Protein AF-A0A538B1T0-F1 (afdb_monomer_lite)

Foldseek 3Di:
DDPVVVCVLQVQLQWDFDDADVVVRGTDTDHDPVCVVVSQVSLVPDPVHPHDDDDDDDDDPDADDDPDPVVPPVCVVVVVVVVPPPDDDPDDDDDDQDDQAAADPQQPDDQDDDPVPDRNNDRPRCVSNVVSCVVGGDDD

pLDDT: mean 84.2, std 13.31, range [40.94, 97.25]

Sequence (140 aa):
MTDTDIADAIAAGGGTEVSSIPALRLHVVNVDAATVAASLAEYRADPRVQSVDRDRTRDAEATPNDPSYPDQWALPQIGWDQAYGSTTISGISTIAVLDTGVQSSDVPSGPGWSAFGTDPNIDSNGHGTWIASIAGATTD

Secondary structure (DSSP, 8-state):
--HHHHHHHHHHTT-EEEEEEGGGTEEEEE--TTTHHHHHHHHHH-TT-S------------------GGG-THHHHTTHHHHTTTS---S--PPP--SS----SSS-------TTSS-TT--SS-HHHHHHHHHHPPP-

Structure (mmCIF, N/CA/C/O backbone):
data_AF-A0A538B1T0-F1
#
_entry.id   AF-A0A538B1T0-F1
#
loop_
_atom_site.group_PDB
_atom_site.id
_atom_site.type_symbol
_atom_site.label_atom_id
_atom_site.label_alt_id
_atom_site.label_comp_id
_atom_site.label_asym_id
_atom_site.label_entity_id
_atom_site.label_seq_id
_atom_site.pdbx_PDB_ins_code
_atom_site.Cartn_x
_atom_site.Cartn_y
_atom_site.Cartn_z
_atom_site.occupancy
_atom_site.B_iso_or_equiv
_atom_site.auth_seq_id
_atom_site.auth_comp_id
_atom_site.auth_asym_id
_atom_site.auth_atom_id
_atom_site.pdbx_PDB_model_num
ATOM 1 N N . MET A 1 1 ? -25.551 2.371 2.962 1.00 77.88 1 MET A N 1
ATOM 2 C CA . MET A 1 1 ? -24.828 2.498 4.237 1.00 77.88 1 MET A CA 1
ATOM 3 C C . MET A 1 1 ? -24.257 3.895 4.263 1.00 77.88 1 MET A C 1
ATOM 5 O O . MET A 1 1 ? -23.671 4.300 3.265 1.00 77.88 1 MET A O 1
ATOM 9 N N . THR A 1 2 ? -24.569 4.650 5.301 1.00 90.81 2 THR A N 1
ATOM 10 C CA . THR A 1 2 ? -24.098 6.019 5.524 1.00 90.81 2 THR A CA 1
ATOM 11 C C . THR A 1 2 ? -22.775 6.005 6.292 1.00 90.81 2 THR A C 1
ATOM 13 O O . THR A 1 2 ? -22.424 4.984 6.882 1.00 90.81 2 THR A O 1
ATOM 16 N N . ASP A 1 3 ? -22.061 7.131 6.327 1.00 88.50 3 ASP A N 1
ATOM 17 C CA . ASP A 1 3 ? -20.843 7.267 7.145 1.00 88.50 3 ASP A CA 1
ATOM 18 C C . ASP A 1 3 ? -21.136 7.033 8.635 1.00 88.50 3 ASP A C 1
ATOM 20 O O . ASP A 1 3 ? -20.326 6.453 9.353 1.00 88.50 3 ASP A O 1
ATOM 24 N N . THR A 1 4 ? -22.337 7.408 9.089 1.00 92.88 4 THR A N 1
ATOM 25 C CA . THR A 1 4 ? -22.825 7.103 10.438 1.00 92.88 4 THR A CA 1
ATOM 26 C C . THR A 1 4 ? -23.000 5.600 10.650 1.00 92.88 4 THR A C 1
ATOM 28 O O . THR A 1 4 ? -22.499 5.077 11.638 1.00 92.88 4 THR A O 1
ATOM 31 N N . ASP A 1 5 ? -23.617 4.879 9.704 1.00 92.62 5 ASP A N 1
ATOM 32 C CA . ASP A 1 5 ? -23.777 3.419 9.816 1.00 92.62 5 ASP A CA 1
ATOM 33 C C . ASP A 1 5 ? -22.422 2.697 9.909 1.00 92.62 5 ASP A C 1
ATOM 35 O O . ASP A 1 5 ? -22.310 1.689 10.610 1.00 92.62 5 ASP A O 1
ATOM 39 N N . ILE A 1 6 ? -21.412 3.198 9.185 1.00 93.69 6 ILE A N 1
ATOM 40 C CA . ILE A 1 6 ? -20.037 2.683 9.203 1.00 93.69 6 ILE A CA 1
ATOM 41 C C . ILE A 1 6 ? -19.392 2.955 10.563 1.00 93.69 6 ILE A C 1
ATOM 43 O O . ILE A 1 6 ? -18.888 2.026 11.192 1.00 93.69 6 ILE A O 1
ATOM 47 N N . ALA A 1 7 ? -19.436 4.202 11.036 1.00 93.75 7 ALA A N 1
ATOM 48 C CA . ALA A 1 7 ? -18.868 4.584 12.326 1.00 93.75 7 ALA A CA 1
ATOM 49 C C . ALA A 1 7 ? -19.498 3.791 13.482 1.00 93.75 7 ALA A C 1
ATOM 51 O O . ALA A 1 7 ? -18.784 3.314 14.364 1.00 93.75 7 ALA A O 1
ATOM 52 N N . ASP A 1 8 ? -20.812 3.573 13.436 1.00 94.94 8 ASP A N 1
ATOM 53 C CA . ASP A 1 8 ? -21.537 2.784 14.430 1.00 94.94 8 ASP A CA 1
ATOM 54 C C . ASP A 1 8 ? -21.147 1.301 14.388 1.00 94.94 8 ASP A C 1
ATOM 56 O O . ASP A 1 8 ? -21.059 0.658 15.433 1.00 94.94 8 ASP A O 1
ATOM 60 N N . ALA A 1 9 ? -20.911 0.735 13.200 1.00 95.25 9 ALA A N 1
ATOM 61 C CA . ALA A 1 9 ? -20.432 -0.642 13.063 1.00 95.25 9 ALA A CA 1
ATOM 62 C C . ALA A 1 9 ? -19.013 -0.801 13.628 1.00 95.25 9 ALA A C 1
ATOM 64 O O . ALA A 1 9 ? -18.748 -1.735 14.383 1.00 95.25 9 ALA A O 1
ATOM 65 N N . ILE A 1 10 ? -18.120 0.144 13.321 1.00 96.25 10 ILE A N 1
ATOM 66 C CA . ILE A 1 10 ? -16.748 0.181 13.848 1.00 96.25 10 ILE A CA 1
ATOM 67 C C . ILE A 1 10 ? -16.761 0.303 15.379 1.00 96.25 10 ILE A C 1
ATOM 69 O O . ILE A 1 10 ? -16.092 -0.460 16.076 1.00 96.25 10 ILE A O 1
ATOM 73 N N . ALA A 1 11 ? -17.572 1.209 15.925 1.00 95.31 11 ALA A N 1
ATOM 74 C CA . ALA A 1 11 ? -17.684 1.390 17.368 1.00 95.31 11 ALA A CA 1
ATOM 75 C C . ALA A 1 11 ? -18.280 0.157 18.071 1.00 95.31 11 ALA A C 1
ATOM 77 O O . ALA A 1 11 ? -17.820 -0.203 19.155 1.00 95.31 11 ALA A O 1
ATOM 78 N N . ALA A 1 12 ? -19.260 -0.521 17.459 1.00 94.06 12 ALA A N 1
ATOM 79 C CA . ALA A 1 12 ? -19.893 -1.714 18.026 1.00 94.06 12 ALA A CA 1
ATOM 80 C C . ALA A 1 12 ? -18.902 -2.871 18.240 1.00 94.06 12 ALA A C 1
ATOM 82 O O . ALA A 1 12 ? -18.946 -3.525 19.279 1.00 94.06 12 ALA A O 1
ATOM 83 N N . GLY A 1 13 ? -17.955 -3.076 17.318 1.00 93.56 13 GLY A N 1
ATOM 84 C CA . GLY A 1 13 ? -16.876 -4.056 17.493 1.00 93.56 13 GLY A CA 1
ATOM 85 C C . GLY A 1 13 ? -15.723 -3.582 18.386 1.00 93.56 13 GLY A C 1
ATOM 86 O O . GLY A 1 13 ? -14.719 -4.289 18.524 1.00 93.56 13 GLY A O 1
ATOM 87 N N . GLY A 1 14 ? -15.843 -2.402 19.003 1.00 94.81 14 GLY A N 1
ATOM 88 C CA . GLY A 1 14 ? -14.860 -1.842 19.930 1.00 94.81 14 GLY A CA 1
ATOM 89 C C . GLY A 1 14 ? -13.618 -1.276 19.249 1.00 94.81 14 GLY A C 1
ATOM 90 O O . GLY A 1 14 ? -12.551 -1.251 19.863 1.00 94.81 14 GLY A O 1
ATOM 91 N N . GLY A 1 15 ? -13.728 -0.882 17.979 1.00 95.00 15 GLY A N 1
ATOM 92 C CA . GLY A 1 15 ? -12.607 -0.359 17.217 1.00 95.00 15 GLY A CA 1
ATOM 93 C C . GLY A 1 15 ? -12.650 1.140 16.959 1.00 95.00 15 GLY A C 1
ATOM 94 O O . GLY A 1 15 ? -13.666 1.809 17.142 1.00 95.00 15 GLY A O 1
ATOM 95 N N . THR A 1 16 ? -11.519 1.660 16.497 1.00 96.25 16 THR A N 1
ATOM 96 C CA . THR A 1 16 ? -11.366 3.018 15.975 1.00 96.25 16 THR A CA 1
ATOM 97 C C . THR A 1 16 ? -10.752 2.964 14.582 1.00 96.25 16 THR A C 1
ATOM 99 O O . THR A 1 16 ? -9.769 2.261 14.351 1.00 96.25 16 THR A O 1
ATOM 102 N N . GLU A 1 17 ? -11.340 3.683 13.627 1.00 95.25 17 GLU A N 1
ATOM 103 C CA . GLU A 1 17 ? -10.792 3.746 12.271 1.00 95.25 17 GLU A CA 1
ATOM 104 C C . GLU A 1 17 ? -9.436 4.463 12.265 1.00 95.25 17 GLU A C 1
ATOM 106 O O . GLU A 1 17 ? -9.277 5.518 12.882 1.00 95.25 17 GLU A O 1
ATOM 111 N N . VAL A 1 18 ? -8.468 3.896 11.545 1.00 94.50 18 VAL A N 1
ATOM 112 C CA . VAL A 1 18 ? -7.147 4.501 11.318 1.00 94.50 18 VAL A CA 1
ATOM 113 C C . VAL A 1 18 ? -6.906 4.868 9.859 1.00 94.50 18 VAL A C 1
ATOM 115 O O . VAL A 1 18 ? -6.175 5.816 9.583 1.00 94.50 18 VAL A O 1
ATOM 118 N N . SER A 1 19 ? -7.512 4.143 8.920 1.00 92.06 19 SER A N 1
ATOM 119 C CA . SER A 1 19 ? -7.479 4.471 7.496 1.00 92.06 19 SER A CA 1
ATOM 120 C C . SER A 1 19 ? -8.612 3.769 6.751 1.00 92.06 19 SER A C 1
ATOM 122 O O . SER A 1 19 ? -9.278 2.880 7.283 1.00 92.06 19 SER A O 1
ATOM 124 N N . SER A 1 20 ? -8.837 4.158 5.499 1.00 93.56 20 SER A N 1
ATOM 125 C CA . SER A 1 20 ? -9.817 3.511 4.634 1.00 93.56 20 SER A CA 1
ATOM 126 C C . SER A 1 20 ? -9.333 3.448 3.189 1.00 93.56 20 SER A C 1
ATOM 128 O O . SER A 1 20 ? -8.518 4.255 2.738 1.00 93.56 20 SER A O 1
ATOM 130 N N . ILE A 1 21 ? -9.852 2.469 2.450 1.00 92.31 21 ILE A N 1
ATOM 131 C CA . ILE A 1 21 ? -9.707 2.342 0.999 1.00 92.31 21 ILE A CA 1
ATOM 132 C C . ILE A 1 21 ? -11.123 2.410 0.407 1.00 92.31 21 ILE A C 1
ATOM 134 O O . ILE A 1 21 ? -11.776 1.371 0.242 1.00 92.31 21 ILE A O 1
ATOM 138 N N . PRO A 1 22 ? -11.632 3.617 0.084 1.00 91.69 22 PRO A N 1
ATOM 139 C CA . PRO A 1 22 ? -13.029 3.813 -0.313 1.00 91.69 22 PRO A CA 1
ATOM 140 C C . PRO A 1 22 ? -13.441 3.000 -1.542 1.00 91.69 22 PRO A C 1
ATOM 142 O O . PRO A 1 22 ? -14.544 2.460 -1.585 1.00 91.69 22 PRO A O 1
ATOM 145 N N . ALA A 1 23 ? -12.530 2.835 -2.509 1.00 91.31 23 ALA A N 1
ATOM 146 C CA . ALA A 1 23 ? -12.765 2.042 -3.717 1.00 91.31 23 ALA A CA 1
ATOM 147 C C . ALA A 1 23 ? -13.103 0.569 -3.418 1.00 91.31 23 ALA A C 1
ATOM 149 O O . ALA A 1 23 ? -13.802 -0.073 -4.198 1.00 91.31 23 ALA A O 1
ATOM 150 N N . LEU A 1 24 ? -12.635 0.048 -2.278 1.00 92.12 24 LEU A N 1
ATOM 151 C CA . LEU A 1 24 ? -12.913 -1.310 -1.811 1.00 92.12 24 LEU A CA 1
ATOM 152 C C . LEU A 1 24 ? -13.989 -1.353 -0.720 1.00 92.12 24 LEU A C 1
ATOM 154 O O . LEU A 1 24 ? -14.387 -2.444 -0.317 1.00 92.12 24 LEU A O 1
ATOM 158 N N . ARG A 1 25 ? -14.466 -0.192 -0.244 1.00 93.38 25 ARG A N 1
ATOM 159 C CA . ARG A 1 25 ? -15.272 -0.064 0.985 1.00 93.38 25 ARG A CA 1
ATOM 160 C C . ARG A 1 25 ? -14.599 -0.782 2.164 1.00 93.38 25 ARG A C 1
ATOM 162 O O . ARG A 1 25 ? -15.250 -1.479 2.937 1.00 93.38 25 ARG A O 1
ATOM 169 N N . LEU A 1 26 ? -13.272 -0.660 2.229 1.00 95.25 26 LEU A N 1
ATOM 170 C CA . LEU A 1 26 ? -12.432 -1.290 3.239 1.00 95.25 26 LEU A CA 1
ATOM 171 C C . LEU A 1 26 ? -12.035 -0.251 4.278 1.00 95.25 26 LEU A C 1
ATOM 173 O O . LEU A 1 26 ? -11.602 0.845 3.929 1.00 95.25 26 LEU A O 1
ATOM 177 N N . HIS A 1 27 ? -12.149 -0.633 5.543 1.00 95.75 27 HIS A N 1
ATOM 178 C CA . HIS A 1 27 ? -11.802 0.193 6.689 1.00 95.75 27 HIS A CA 1
ATOM 179 C C . HIS A 1 27 ? -10.745 -0.543 7.507 1.00 95.75 27 HIS A C 1
ATOM 181 O O . HIS A 1 27 ? -10.903 -1.728 7.809 1.00 95.75 27 HIS A O 1
ATOM 187 N N . VAL A 1 28 ? -9.654 0.144 7.834 1.00 95.06 28 VAL A N 1
ATOM 188 C CA . VAL A 1 28 ? -8.611 -0.357 8.728 1.00 95.06 28 VAL A CA 1
ATOM 189 C C . VAL A 1 28 ? -8.919 0.180 10.113 1.00 95.06 28 VAL A C 1
ATOM 191 O O . VAL A 1 28 ? -9.063 1.387 10.308 1.00 95.06 28 VAL A O 1
ATOM 194 N N . VAL A 1 29 ? -9.054 -0.731 11.071 1.00 96.25 29 VAL A N 1
ATOM 195 C CA . VAL A 1 29 ? -9.574 -0.432 12.402 1.00 96.25 29 VAL A CA 1
ATOM 196 C C . VAL A 1 29 ? -8.614 -0.970 13.453 1.00 96.25 29 VAL A C 1
ATOM 198 O O . VAL A 1 29 ? -8.254 -2.147 13.426 1.00 96.25 29 VAL A O 1
ATOM 201 N N . ASN A 1 30 ? -8.236 -0.121 14.405 1.00 96.31 30 ASN A N 1
ATOM 202 C CA . ASN A 1 30 ? -7.516 -0.535 15.600 1.00 96.31 30 ASN A CA 1
ATOM 203 C C . ASN A 1 30 ? -8.496 -1.003 16.672 1.00 96.31 30 ASN A C 1
ATOM 205 O O . ASN A 1 30 ? -9.518 -0.369 16.911 1.00 96.31 30 ASN A O 1
ATOM 209 N N . VAL A 1 31 ? -8.148 -2.089 17.351 1.00 95.81 31 VAL A N 1
ATOM 210 C CA . VAL A 1 31 ? -8.856 -2.613 18.526 1.00 95.81 31 VAL A CA 1
ATOM 211 C C . VAL A 1 31 ? -7.836 -2.896 19.626 1.00 95.81 31 VAL A C 1
ATOM 213 O O . VAL A 1 31 ? -6.641 -3.025 19.349 1.00 95.81 31 VAL A O 1
ATOM 216 N N . ASP A 1 32 ? -8.290 -3.017 20.872 1.00 93.94 32 ASP A N 1
ATOM 217 C CA . ASP A 1 32 ? -7.413 -3.418 21.974 1.00 93.94 32 ASP A CA 1
ATOM 218 C C . ASP A 1 32 ? -6.836 -4.824 21.716 1.00 93.94 32 ASP A C 1
ATOM 220 O O . ASP A 1 32 ? -7.552 -5.772 21.373 1.00 93.94 32 ASP A O 1
ATOM 224 N N . ALA A 1 33 ? -5.520 -4.970 21.892 1.00 92.00 33 ALA A N 1
ATOM 225 C CA . ALA A 1 33 ? -4.811 -6.236 21.725 1.00 92.00 33 ALA A CA 1
ATOM 226 C C . ALA A 1 33 ? -5.392 -7.360 22.609 1.00 92.00 33 ALA A C 1
ATOM 228 O O . ALA A 1 33 ? -5.406 -8.524 22.201 1.00 92.00 33 ALA A O 1
ATOM 229 N N . ALA A 1 34 ? -5.911 -7.021 23.792 1.00 94.38 34 ALA A N 1
ATOM 230 C CA . ALA A 1 34 ? -6.541 -7.961 24.713 1.00 94.38 34 ALA A CA 1
ATOM 231 C C . ALA A 1 34 ? -7.906 -8.471 24.216 1.00 94.38 34 ALA A C 1
ATOM 233 O O . ALA A 1 34 ? -8.337 -9.549 24.627 1.00 94.38 34 ALA A O 1
ATOM 234 N N . THR A 1 35 ? -8.583 -7.738 23.324 1.00 94.12 35 THR A N 1
ATOM 235 C CA . THR A 1 35 ? -9.956 -8.042 22.886 1.00 94.12 35 THR A CA 1
ATOM 236 C C . THR A 1 35 ? -10.071 -8.438 21.418 1.00 94.12 35 THR A C 1
ATOM 238 O O . THR A 1 35 ? -11.167 -8.785 20.986 1.00 94.12 35 THR A O 1
ATOM 241 N N . VAL A 1 36 ? -8.970 -8.496 20.658 1.00 93.62 36 VAL A N 1
ATOM 242 C CA . VAL A 1 36 ? -8.974 -8.787 19.207 1.00 93.62 36 VAL A CA 1
ATOM 243 C C . VAL A 1 36 ? -9.864 -9.976 18.830 1.00 93.62 36 VAL A C 1
ATOM 245 O O . VAL A 1 36 ? -10.579 -9.923 17.835 1.00 93.62 36 VAL A O 1
ATOM 248 N N . ALA A 1 37 ? -9.812 -11.077 19.588 1.00 94.69 37 ALA A N 1
ATOM 249 C CA . ALA A 1 37 ? -10.623 -12.260 19.292 1.00 94.69 37 ALA A CA 1
ATOM 250 C C . ALA A 1 37 ? -12.132 -12.002 19.453 1.00 94.69 37 ALA A C 1
ATOM 252 O O . ALA A 1 37 ? -12.916 -12.476 18.633 1.00 94.69 37 ALA A O 1
ATOM 253 N N . ALA A 1 38 ? -12.520 -11.235 20.474 1.00 96.06 38 ALA A N 1
ATOM 254 C CA . ALA A 1 38 ? -13.903 -10.838 20.707 1.00 96.06 38 ALA A CA 1
ATOM 255 C C . ALA A 1 38 ? -14.370 -9.822 19.655 1.00 96.06 38 ALA A C 1
ATOM 257 O O . ALA A 1 38 ? -15.407 -10.039 19.040 1.00 96.06 38 ALA A O 1
ATOM 258 N N . SER A 1 39 ? -13.567 -8.795 19.357 1.00 96.62 39 SER A N 1
ATOM 259 C CA . SER A 1 39 ? -13.875 -7.819 18.303 1.00 96.62 39 SER A CA 1
ATOM 260 C C . SER A 1 39 ? -14.056 -8.483 16.937 1.00 96.62 39 SER A C 1
ATOM 262 O O . SER A 1 39 ? -15.006 -8.181 16.226 1.00 96.62 39 SER A O 1
ATOM 264 N N . LEU A 1 40 ? -13.201 -9.447 16.576 1.00 95.88 40 LEU A N 1
ATOM 265 C CA . LEU A 1 40 ? -13.369 -10.224 15.341 1.00 95.88 40 LEU A CA 1
ATOM 266 C C . LEU A 1 40 ? -14.679 -11.013 15.313 1.00 95.88 40 LEU A C 1
ATOM 268 O O . LEU A 1 40 ? -15.285 -11.133 14.252 1.00 95.88 40 LEU A O 1
ATOM 272 N N . ALA A 1 41 ? -15.092 -11.596 16.439 1.00 96.50 41 ALA A N 1
ATOM 273 C CA . ALA A 1 41 ? -16.358 -12.315 16.519 1.00 96.50 41 ALA A CA 1
ATOM 274 C C . ALA A 1 41 ? -17.549 -11.359 16.361 1.00 96.50 41 ALA A C 1
ATOM 276 O O . ALA A 1 41 ? -18.458 -11.667 15.593 1.00 96.50 41 ALA A O 1
ATOM 277 N N . GLU A 1 42 ? -17.495 -10.193 17.006 1.00 96.75 42 GLU A N 1
ATOM 278 C CA . GLU A 1 42 ? -18.532 -9.161 16.921 1.00 96.75 42 GLU A CA 1
ATOM 279 C C . GLU A 1 42 ? -18.675 -8.630 15.490 1.00 96.75 42 GLU A C 1
ATOM 281 O O . GLU A 1 42 ? -19.759 -8.669 14.913 1.00 96.75 42 GLU A O 1
ATOM 286 N N . TYR A 1 43 ? -17.561 -8.258 14.851 1.00 97.25 43 TYR A N 1
ATOM 287 C CA . TYR A 1 43 ? -17.568 -7.815 13.456 1.00 97.25 43 TYR A CA 1
ATOM 288 C C . TYR A 1 43 ? -18.069 -8.893 12.492 1.00 97.25 43 TYR A C 1
ATOM 290 O O . TYR A 1 43 ? -18.711 -8.564 11.507 1.00 97.25 43 TYR A O 1
ATOM 298 N N . ARG A 1 44 ? -17.811 -10.183 12.744 1.00 96.81 44 ARG A N 1
ATOM 299 C CA . ARG A 1 44 ? -18.363 -11.268 11.906 1.00 96.81 44 ARG A CA 1
ATOM 300 C C . ARG A 1 44 ? -19.863 -11.465 12.090 1.00 96.81 44 ARG A C 1
ATOM 302 O O . ARG A 1 44 ? -20.499 -12.018 11.196 1.00 96.81 44 ARG A O 1
ATOM 309 N N . ALA A 1 45 ? -20.400 -11.095 13.248 1.00 96.94 45 ALA A N 1
ATOM 310 C CA . ALA A 1 45 ? -21.816 -11.227 13.560 1.00 96.94 45 ALA A CA 1
ATOM 311 C C . ALA A 1 45 ? -22.643 -10.022 13.078 1.00 96.94 45 ALA A C 1
ATOM 313 O O . ALA A 1 45 ? -23.851 -10.164 12.883 1.00 96.94 45 ALA A O 1
ATOM 314 N N . ASP A 1 46 ? -22.019 -8.858 12.869 1.00 96.31 46 ASP A N 1
ATOM 315 C CA . ASP A 1 46 ? -22.702 -7.652 12.401 1.00 96.31 46 ASP A CA 1
ATOM 316 C C . ASP A 1 46 ? -23.118 -7.776 10.917 1.00 96.31 46 ASP A C 1
ATOM 318 O O . ASP A 1 46 ? -22.258 -7.882 10.040 1.00 96.31 46 ASP A O 1
ATOM 322 N N . PRO A 1 47 ? -24.422 -7.703 10.581 1.00 95.56 47 PRO A N 1
ATOM 323 C CA . PRO A 1 47 ? -24.902 -7.826 9.201 1.00 95.56 47 PRO A CA 1
ATOM 324 C C . PRO A 1 47 ? -24.453 -6.686 8.273 1.00 95.56 47 PRO A C 1
ATOM 326 O O . PRO A 1 47 ? -24.616 -6.789 7.055 1.00 95.56 47 PRO A O 1
ATOM 329 N N . ARG A 1 48 ? -23.915 -5.587 8.816 1.00 95.12 48 ARG A N 1
ATOM 330 C CA . ARG A 1 48 ? -23.327 -4.479 8.048 1.00 95.12 48 ARG A CA 1
ATOM 331 C C . ARG A 1 48 ? -21.911 -4.799 7.565 1.00 95.12 48 ARG A C 1
ATOM 333 O O . ARG A 1 48 ? -21.435 -4.159 6.628 1.00 95.12 48 ARG A O 1
ATOM 340 N N . VAL A 1 49 ? -21.241 -5.776 8.177 1.00 95.88 49 VAL A N 1
ATOM 341 C CA . VAL A 1 49 ? -19.856 -6.150 7.878 1.00 95.88 49 VAL A CA 1
ATOM 342 C C . VAL A 1 49 ? -19.836 -7.349 6.933 1.00 95.88 49 VAL A C 1
ATOM 344 O O . VAL A 1 49 ? -20.311 -8.434 7.249 1.00 95.88 49 VAL A O 1
ATOM 347 N N . GLN A 1 50 ? -19.245 -7.167 5.750 1.00 96.06 50 GLN A N 1
ATOM 348 C CA . GLN A 1 50 ? -19.131 -8.242 4.759 1.00 96.06 50 GLN A CA 1
ATOM 349 C C . GLN A 1 50 ? -18.064 -9.285 5.141 1.00 96.06 50 GLN A C 1
ATOM 351 O O . GLN A 1 50 ? -18.256 -10.480 4.924 1.00 96.06 50 GLN A O 1
ATOM 356 N N . SER A 1 51 ? -16.922 -8.837 5.663 1.00 95.62 51 SER A N 1
ATOM 357 C CA . SER A 1 51 ? -15.796 -9.684 6.068 1.00 95.62 51 SER A CA 1
ATOM 358 C C . SER A 1 51 ? -14.868 -8.924 7.010 1.00 95.62 51 SER A C 1
ATOM 360 O O . SER A 1 51 ? -14.759 -7.704 6.909 1.00 95.62 51 SER A O 1
ATOM 362 N N . VAL A 1 52 ? -14.157 -9.648 7.876 1.00 96.31 52 VAL A N 1
ATOM 363 C CA . VAL A 1 52 ? -13.144 -9.077 8.772 1.00 96.31 52 VAL A CA 1
ATOM 364 C C . VAL A 1 52 ? -11.980 -10.048 8.958 1.00 96.31 52 VAL A C 1
ATOM 366 O O . VAL A 1 52 ? -12.172 -11.237 9.245 1.00 96.31 52 VAL A O 1
ATOM 369 N N . ASP A 1 53 ? -10.772 -9.511 8.837 1.00 93.56 53 ASP A N 1
ATOM 370 C CA . ASP A 1 53 ? -9.515 -10.230 8.986 1.00 93.56 53 ASP A CA 1
ATOM 371 C C . ASP A 1 53 ? -8.525 -9.418 9.817 1.00 93.56 53 ASP A C 1
ATOM 373 O O . ASP A 1 53 ? -8.609 -8.195 9.910 1.00 93.56 53 ASP A O 1
ATOM 377 N N . ARG A 1 54 ? -7.578 -10.122 10.442 1.00 91.75 54 ARG A N 1
ATOM 378 C CA . ARG A 1 54 ? -6.444 -9.470 11.100 1.00 91.75 54 ARG A CA 1
ATOM 379 C C . ARG A 1 54 ? -5.495 -8.922 10.051 1.00 91.75 54 ARG A C 1
ATOM 381 O O . ARG A 1 54 ? -5.201 -9.629 9.085 1.00 91.75 54 ARG A O 1
ATOM 388 N N . ASP A 1 55 ? -4.956 -7.741 10.321 1.00 88.19 55 ASP A N 1
ATOM 389 C CA . ASP A 1 55 ? -3.802 -7.243 9.588 1.00 88.19 55 ASP A CA 1
ATOM 390 C C . ASP A 1 55 ? -2.608 -8.193 9.791 1.00 88.19 55 ASP A C 1
ATOM 392 O O . ASP A 1 55 ? -2.391 -8.721 10.889 1.00 88.19 55 ASP A O 1
ATOM 396 N N . ARG A 1 56 ? -1.884 -8.488 8.711 1.00 82.94 56 ARG A N 1
ATOM 397 C CA . ARG A 1 56 ? -0.774 -9.449 8.694 1.00 82.94 56 ARG A CA 1
ATOM 398 C C . ARG A 1 56 ? 0.456 -8.776 8.119 1.00 82.94 56 ARG A C 1
ATOM 400 O O . ARG A 1 56 ? 0.379 -8.114 7.090 1.00 82.94 56 ARG A O 1
ATOM 407 N N . THR A 1 57 ? 1.603 -9.035 8.731 1.00 76.56 57 THR A N 1
ATOM 408 C CA . THR A 1 57 ? 2.886 -8.595 8.191 1.00 76.56 57 THR A CA 1
ATOM 409 C C . THR A 1 57 ? 3.249 -9.399 6.943 1.00 76.56 57 THR A C 1
ATOM 411 O O . THR A 1 57 ? 2.947 -10.592 6.835 1.00 76.56 57 THR A O 1
ATOM 414 N N . ARG A 1 58 ? 3.896 -8.731 5.990 1.00 66.56 58 ARG A N 1
ATOM 415 C CA . ARG A 1 58 ? 4.576 -9.343 4.848 1.00 66.56 58 ARG A CA 1
ATOM 416 C C . ARG A 1 58 ? 5.989 -8.787 4.803 1.00 66.56 58 ARG A C 1
ATOM 418 O O . ARG A 1 58 ? 6.160 -7.586 4.990 1.00 66.56 58 ARG A O 1
ATOM 425 N N . ASP A 1 59 ? 6.949 -9.654 4.522 1.00 62.84 59 ASP A N 1
ATOM 426 C CA . ASP A 1 59 ? 8.346 -9.275 4.348 1.00 62.84 59 ASP A CA 1
ATOM 427 C C . ASP A 1 59 ? 8.700 -9.331 2.857 1.00 62.84 59 ASP A C 1
ATOM 429 O O . ASP A 1 59 ? 8.197 -10.187 2.126 1.00 62.84 59 ASP A O 1
ATOM 433 N N . ALA A 1 60 ? 9.539 -8.401 2.399 1.00 57.72 60 ALA A N 1
ATOM 434 C CA . ALA A 1 60 ? 10.106 -8.458 1.056 1.00 57.72 60 ALA A CA 1
ATOM 435 C C . ALA A 1 60 ? 11.182 -9.556 1.013 1.00 57.72 60 ALA A C 1
ATOM 437 O O . ALA A 1 60 ? 12.142 -9.522 1.785 1.00 57.72 60 ALA A O 1
ATOM 438 N N . GLU A 1 61 ? 11.024 -10.534 0.124 1.00 54.97 61 GLU A N 1
ATOM 439 C CA . GLU A 1 61 ? 11.972 -11.638 -0.048 1.00 54.97 61 GLU A CA 1
ATOM 440 C C . GLU A 1 61 ? 12.986 -11.319 -1.154 1.00 54.97 61 GLU A C 1
ATOM 442 O O . GLU A 1 61 ? 12.865 -11.843 -2.255 1.00 54.97 61 GLU A O 1
ATOM 447 N N . ALA A 1 62 ? 13.987 -10.473 -0.878 1.00 53.19 62 ALA A N 1
ATOM 448 C CA . ALA A 1 62 ? 15.270 -10.474 -1.601 1.00 53.19 62 ALA A CA 1
ATOM 449 C C . ALA A 1 62 ? 16.253 -9.416 -1.078 1.00 53.19 62 ALA A C 1
ATOM 451 O O . ALA A 1 62 ? 15.879 -8.415 -0.468 1.00 53.19 62 ALA A O 1
ATOM 452 N N . THR A 1 63 ? 17.535 -9.657 -1.352 1.00 44.81 63 THR A N 1
ATOM 453 C CA . THR A 1 63 ? 18.649 -8.732 -1.123 1.00 44.81 63 THR A CA 1
ATOM 454 C C . THR A 1 63 ? 19.108 -8.180 -2.473 1.00 44.81 63 THR A C 1
ATOM 456 O O . THR A 1 63 ? 19.450 -8.973 -3.352 1.00 44.81 63 THR A O 1
ATOM 459 N N . PRO A 1 64 ? 19.157 -6.859 -2.665 1.00 48.03 64 PRO A N 1
ATOM 460 C CA . PRO A 1 64 ? 19.499 -6.273 -3.952 1.00 48.03 64 PRO A CA 1
ATOM 461 C C . PRO A 1 64 ? 20.997 -6.027 -4.088 1.00 48.03 64 PRO A C 1
ATOM 463 O O . PRO A 1 64 ? 21.646 -5.472 -3.200 1.00 48.03 64 PRO A O 1
ATOM 466 N N . ASN A 1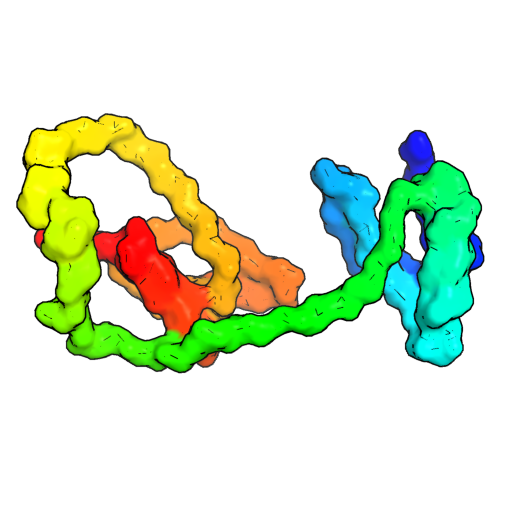 65 ? 21.523 -6.421 -5.244 1.00 40.94 65 ASN A N 1
ATOM 467 C CA . ASN A 1 65 ? 22.747 -5.914 -5.852 1.00 40.94 65 ASN A CA 1
ATOM 468 C C . ASN A 1 65 ? 22.762 -6.429 -7.299 1.00 40.9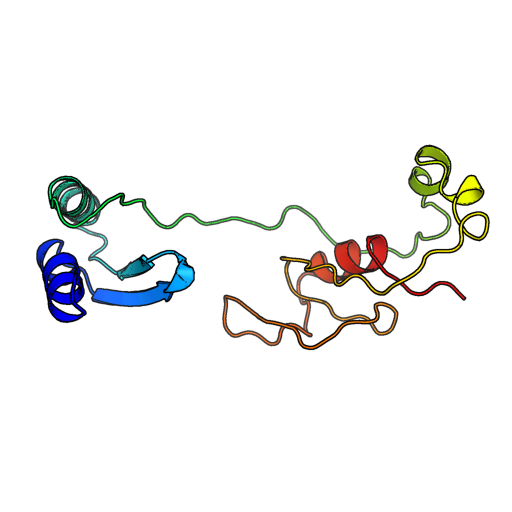4 65 ASN A C 1
ATOM 470 O O . ASN A 1 65 ? 22.664 -7.641 -7.477 1.00 40.94 65 ASN A O 1
ATOM 474 N N . ASP A 1 66 ? 22.885 -5.576 -8.319 1.00 49.56 66 ASP A N 1
ATOM 475 C CA . ASP A 1 66 ? 23.050 -6.080 -9.694 1.00 49.56 66 ASP A CA 1
ATOM 476 C C . ASP A 1 66 ? 24.162 -5.352 -10.474 1.00 49.56 66 ASP A C 1
ATOM 478 O O . ASP A 1 66 ? 23.904 -4.423 -11.238 1.00 49.56 66 ASP A O 1
ATOM 482 N N . PRO A 1 67 ? 25.429 -5.778 -10.294 1.00 53.09 67 PRO A N 1
ATOM 483 C CA . PRO A 1 67 ? 26.555 -5.439 -11.170 1.00 53.09 67 PRO A CA 1
ATOM 484 C C . PRO A 1 67 ? 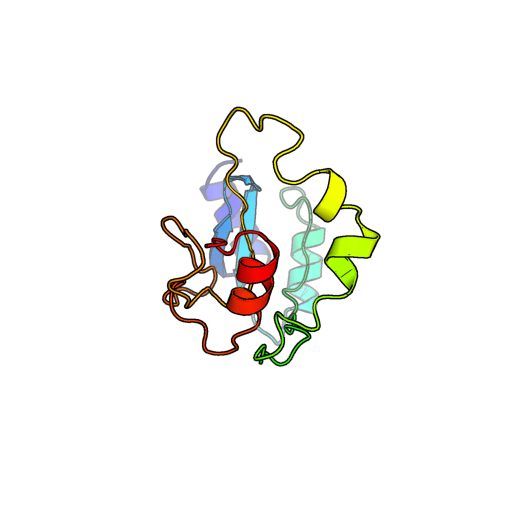26.596 -6.271 -12.474 1.00 53.09 67 PRO A C 1
ATOM 486 O O . PRO A 1 67 ? 27.582 -6.206 -13.209 1.00 53.09 67 PRO A O 1
ATOM 489 N N . SER A 1 68 ? 25.575 -7.089 -12.738 1.00 58.44 68 SER A N 1
ATOM 490 C CA . SER A 1 68 ? 25.619 -8.313 -13.544 1.00 58.44 68 SER A CA 1
ATOM 491 C C . SER A 1 68 ? 24.682 -8.283 -14.755 1.00 58.44 68 SER A C 1
ATOM 493 O O . SER A 1 68 ? 24.282 -9.333 -15.252 1.00 58.44 68 SER A O 1
ATOM 495 N N . TYR A 1 69 ? 24.391 -7.111 -15.327 1.00 51.25 69 TYR A N 1
ATOM 496 C CA . TYR A 1 69 ? 23.687 -7.017 -16.618 1.00 51.25 69 TYR A CA 1
ATOM 497 C C . TYR A 1 69 ? 24.230 -7.980 -17.713 1.00 51.25 69 TYR A C 1
ATOM 499 O O . TYR A 1 69 ? 23.425 -8.608 -18.404 1.00 51.25 69 TYR A O 1
ATOM 507 N N . PRO A 1 70 ? 25.557 -8.214 -17.845 1.00 54.88 70 PRO A N 1
ATOM 508 C CA . PRO A 1 70 ? 26.097 -9.210 -18.782 1.00 54.88 70 PRO A CA 1
ATOM 509 C C . PRO A 1 70 ? 25.683 -10.667 -18.498 1.00 54.88 70 PRO A C 1
ATOM 511 O O . PRO A 1 70 ? 25.757 -11.507 -19.393 1.00 54.88 70 PRO A O 1
ATOM 514 N N . ASP A 1 71 ? 25.236 -10.965 -17.278 1.00 62.44 71 ASP A N 1
ATOM 515 C CA . ASP A 1 71 ? 24.816 -12.288 -16.810 1.00 62.44 71 ASP A CA 1
ATOM 516 C C . ASP A 1 71 ? 23.290 -12.499 -16.906 1.00 62.44 71 ASP A C 1
ATOM 518 O O . ASP A 1 71 ? 22.781 -13.509 -16.408 1.00 62.44 71 ASP A O 1
ATOM 522 N N . GLN A 1 72 ? 22.533 -11.587 -17.540 1.00 69.25 72 GLN A N 1
ATOM 523 C CA . GLN A 1 72 ? 21.070 -11.680 -17.695 1.00 69.25 72 GLN A CA 1
ATOM 524 C C . GLN A 1 72 ? 20.635 -12.768 -18.699 1.00 69.25 72 GLN A C 1
ATOM 526 O O . GLN A 1 72 ? 20.000 -12.524 -19.728 1.00 69.25 72 GLN A O 1
ATOM 531 N N . TRP A 1 73 ? 20.931 -14.021 -18.353 1.00 73.31 73 TRP A N 1
ATOM 532 C CA . TRP A 1 73 ? 20.659 -15.241 -19.115 1.00 73.31 73 TRP A CA 1
ATOM 533 C C . TRP A 1 73 ? 19.182 -15.447 -19.475 1.00 73.31 73 TRP A C 1
ATOM 535 O O . TRP A 1 73 ? 18.876 -16.204 -20.397 1.00 73.31 73 TRP A O 1
ATOM 545 N N . ALA A 1 74 ? 18.263 -14.814 -18.743 1.00 78.44 74 ALA A N 1
ATOM 546 C CA . ALA A 1 74 ? 16.827 -14.998 -18.915 1.00 78.44 74 ALA A CA 1
ATOM 547 C C . ALA A 1 74 ? 16.284 -14.323 -20.187 1.00 78.44 74 ALA A C 1
ATOM 549 O O . ALA A 1 74 ? 15.318 -14.820 -20.765 1.00 78.44 74 ALA A O 1
ATOM 550 N N . LEU A 1 75 ? 16.915 -13.242 -20.666 1.00 73.75 75 LEU A N 1
ATOM 551 C CA . LEU A 1 75 ? 16.427 -12.487 -21.828 1.00 73.75 75 LEU A CA 1
ATOM 552 C C . LEU A 1 75 ? 16.471 -13.304 -23.136 1.00 73.75 75 LEU A C 1
ATOM 554 O O . LEU A 1 75 ? 15.450 -13.352 -23.829 1.00 73.75 75 LEU A O 1
ATOM 558 N N . PRO A 1 76 ? 17.562 -14.036 -23.457 1.00 73.50 76 PRO A N 1
ATOM 559 C CA . PRO A 1 76 ? 17.550 -14.989 -24.569 1.00 73.50 76 PRO A CA 1
ATOM 560 C C . PRO A 1 76 ? 16.510 -16.108 -24.414 1.00 73.50 76 PRO A C 1
ATOM 562 O O . PRO A 1 76 ? 15.947 -16.568 -25.403 1.00 73.50 76 PRO A O 1
ATOM 565 N N . GLN A 1 77 ? 16.221 -16.562 -23.187 1.00 79.44 77 GLN A N 1
ATOM 566 C CA . GLN A 1 77 ? 15.259 -17.655 -22.981 1.00 79.44 77 GLN A CA 1
ATOM 567 C C . GLN A 1 77 ? 13.815 -17.249 -23.275 1.00 79.44 77 GLN A C 1
ATOM 569 O O . GLN A 1 77 ? 13.035 -18.080 -23.737 1.00 79.44 77 GLN A O 1
ATOM 574 N N . ILE A 1 78 ? 13.463 -15.983 -23.046 1.00 80.62 78 ILE A N 1
ATOM 575 C CA . ILE A 1 78 ? 12.154 -15.436 -23.426 1.00 80.62 78 ILE A CA 1
ATOM 576 C C . ILE A 1 78 ? 12.126 -14.923 -24.876 1.00 80.62 78 ILE A C 1
ATOM 578 O O . ILE A 1 78 ? 11.133 -14.329 -25.292 1.00 80.62 78 ILE A O 1
ATOM 582 N N . GLY A 1 79 ? 13.197 -15.151 -25.648 1.00 76.69 79 GLY A N 1
ATOM 583 C CA . GLY A 1 79 ? 13.311 -14.743 -27.050 1.00 76.69 79 GLY A CA 1
ATOM 584 C C . GLY A 1 79 ? 13.358 -13.228 -27.245 1.00 76.69 79 GLY A C 1
ATOM 585 O O . GLY A 1 79 ? 12.934 -12.727 -28.290 1.00 76.69 79 GLY A O 1
ATOM 586 N N . TRP A 1 80 ? 13.819 -12.479 -26.238 1.00 76.00 80 TRP A N 1
ATOM 587 C CA . TRP A 1 80 ? 13.848 -11.017 -26.301 1.00 76.00 80 TRP A CA 1
ATOM 588 C C . TRP A 1 80 ? 14.752 -10.503 -27.428 1.00 76.00 80 TRP A C 1
ATOM 590 O O . TRP A 1 80 ? 14.408 -9.535 -28.097 1.00 76.00 80 TRP A O 1
ATOM 600 N N . ASP A 1 81 ? 15.850 -11.205 -27.706 1.00 73.25 81 ASP A N 1
ATOM 601 C CA . ASP A 1 81 ? 16.772 -10.960 -28.823 1.00 73.25 81 ASP A CA 1
ATOM 602 C C . ASP A 1 81 ? 16.097 -11.036 -30.202 1.00 73.25 81 ASP A C 1
ATOM 604 O O . ASP A 1 81 ? 16.525 -10.373 -31.145 1.00 73.25 81 ASP A O 1
ATOM 608 N N . GLN A 1 82 ? 15.022 -11.817 -30.321 1.00 72.88 82 GLN A N 1
ATOM 609 C CA . GLN A 1 82 ? 14.240 -11.942 -31.550 1.00 72.88 82 GLN A CA 1
ATOM 610 C C . GLN A 1 82 ? 13.094 -10.929 -31.621 1.00 72.88 82 GLN A C 1
ATOM 612 O O . GLN A 1 82 ? 12.685 -10.549 -32.719 1.00 72.88 82 GLN A O 1
ATOM 617 N N . ALA A 1 83 ? 12.548 -10.511 -30.476 1.00 71.56 83 ALA A N 1
ATOM 618 C CA . ALA A 1 83 ? 11.393 -9.616 -30.385 1.00 71.56 83 ALA A CA 1
ATOM 619 C C . ALA A 1 83 ? 11.778 -8.125 -30.385 1.00 71.56 83 ALA A C 1
ATOM 621 O O . ALA A 1 83 ? 11.071 -7.293 -30.965 1.00 71.56 83 ALA A O 1
ATOM 622 N N . TYR A 1 84 ? 12.897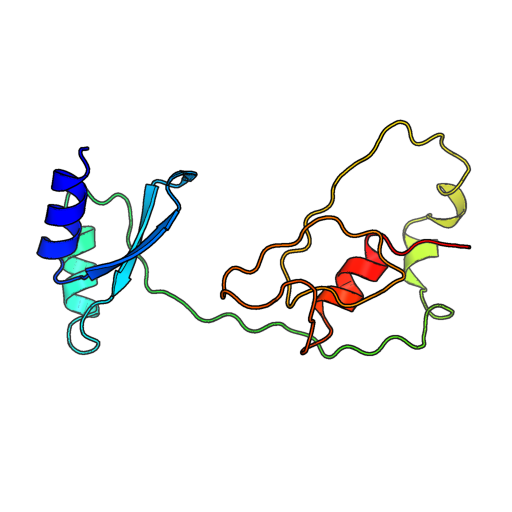 -7.775 -29.750 1.00 68.00 84 TYR A N 1
ATOM 623 C CA . TYR A 1 84 ? 13.367 -6.401 -29.640 1.00 68.00 84 TYR A CA 1
ATOM 624 C C . TYR A 1 84 ? 13.749 -5.841 -31.017 1.00 68.00 84 TYR A C 1
ATOM 626 O O . TYR A 1 84 ? 14.510 -6.445 -31.768 1.00 68.00 84 TYR A O 1
ATOM 634 N N . GLY A 1 85 ? 13.178 -4.692 -31.387 1.00 68.25 85 GLY A N 1
ATOM 635 C CA . GLY A 1 85 ? 13.411 -4.042 -32.684 1.00 68.25 85 GLY A CA 1
ATOM 636 C C . GLY A 1 85 ? 12.770 -4.724 -33.905 1.00 68.25 85 GLY A C 1
ATOM 637 O O . GLY A 1 85 ? 12.705 -4.102 -34.965 1.00 68.25 85 GLY A O 1
ATOM 638 N N . SER A 1 86 ? 12.253 -5.954 -33.786 1.00 72.12 86 SER A N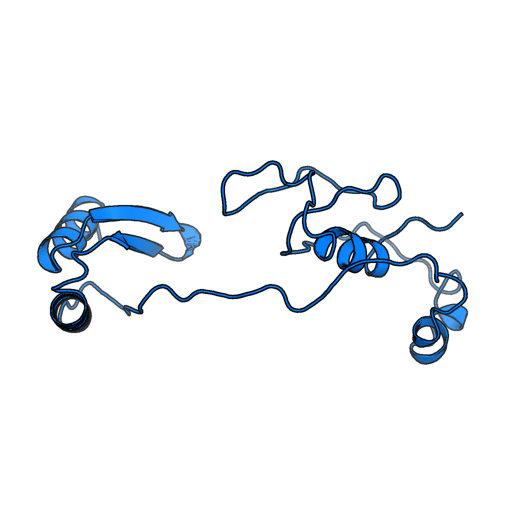 1
ATOM 639 C CA . SER A 1 86 ? 11.587 -6.672 -34.887 1.00 72.12 86 SER A CA 1
ATOM 640 C C . SER A 1 86 ? 10.086 -6.389 -34.981 1.00 72.12 86 SER A C 1
ATOM 642 O O . SER A 1 86 ? 9.487 -6.548 -36.045 1.00 72.12 86 SER A O 1
ATOM 644 N N . THR A 1 87 ? 9.478 -5.928 -33.885 1.00 66.31 87 THR A N 1
ATOM 645 C CA . THR A 1 87 ? 8.068 -5.533 -33.818 1.00 66.31 87 THR A CA 1
ATOM 646 C C . THR A 1 87 ? 7.955 -4.051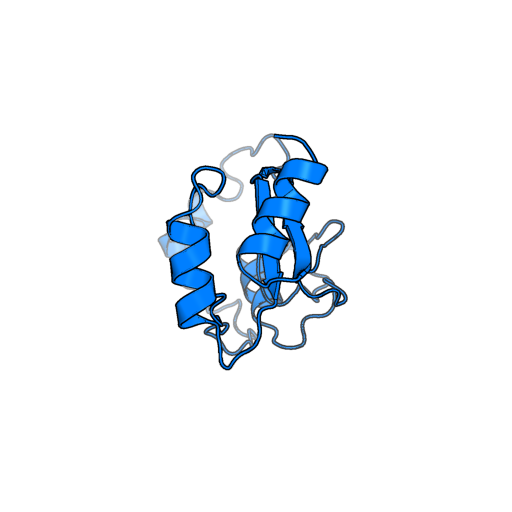 -33.480 1.00 66.31 87 THR A C 1
ATOM 648 O O . THR A 1 87 ? 8.539 -3.576 -32.508 1.00 66.31 87 THR A O 1
ATOM 651 N N . THR A 1 88 ? 7.172 -3.302 -34.259 1.00 69.81 88 THR A N 1
ATOM 652 C CA . THR A 1 88 ? 6.835 -1.917 -33.911 1.00 69.81 88 THR A CA 1
ATOM 653 C C . THR A 1 88 ? 5.883 -1.915 -32.719 1.00 69.81 88 THR A C 1
ATOM 655 O O . THR A 1 88 ? 4.706 -2.245 -32.856 1.00 69.81 88 THR A O 1
ATOM 658 N N . ILE A 1 89 ? 6.384 -1.531 -31.547 1.00 68.88 89 ILE A N 1
ATOM 659 C CA . ILE A 1 89 ? 5.550 -1.308 -30.366 1.00 68.88 89 ILE A CA 1
ATOM 660 C C . ILE A 1 89 ? 4.866 0.052 -30.533 1.00 68.88 89 ILE A C 1
ATOM 662 O O . ILE A 1 89 ? 5.517 1.094 -30.514 1.00 68.88 89 ILE A O 1
ATOM 666 N N . SER A 1 90 ? 3.548 0.050 -30.735 1.00 75.88 90 SER A N 1
ATOM 667 C CA . SER A 1 90 ? 2.749 1.275 -30.776 1.00 75.88 90 SER A CA 1
ATOM 668 C C . SER A 1 90 ? 2.098 1.532 -29.419 1.00 75.88 90 SER A C 1
ATOM 670 O O . SER A 1 90 ? 1.308 0.710 -28.954 1.00 75.88 90 SER A O 1
ATOM 672 N N . GLY A 1 91 ? 2.367 2.695 -28.828 1.00 75.12 91 GLY A N 1
ATOM 673 C CA . GLY A 1 91 ? 1.740 3.148 -27.585 1.00 75.12 91 GLY A CA 1
ATOM 674 C C . GLY A 1 91 ? 2.697 3.184 -26.396 1.00 75.12 91 GLY A C 1
ATOM 675 O O . GLY A 1 91 ? 3.847 2.767 -26.481 1.00 75.12 91 GLY A O 1
ATOM 676 N N . ILE A 1 92 ? 2.200 3.721 -25.285 1.00 77.44 92 ILE A N 1
ATOM 677 C CA . ILE A 1 92 ? 2.907 3.806 -24.006 1.00 77.44 92 ILE A CA 1
ATOM 678 C C . ILE A 1 92 ? 2.083 3.004 -23.002 1.00 77.44 92 ILE A C 1
ATOM 680 O O . ILE A 1 92 ? 0.868 3.187 -22.925 1.00 77.44 92 ILE A O 1
ATOM 684 N N . SER A 1 93 ? 2.734 2.115 -22.255 1.00 84.38 93 SER A N 1
ATOM 685 C CA . SER A 1 93 ? 2.113 1.379 -21.150 1.00 84.38 93 SER A CA 1
ATOM 686 C C . SER A 1 93 ? 2.756 1.796 -19.837 1.00 84.38 93 SER A C 1
ATOM 688 O O . SER A 1 93 ? 3.977 1.887 -19.746 1.00 84.38 93 SER A O 1
ATOM 690 N N . THR A 1 94 ? 1.936 2.040 -18.820 1.00 88.00 94 THR A N 1
ATOM 691 C CA . THR A 1 94 ? 2.413 2.290 -17.458 1.00 88.00 94 THR A CA 1
ATOM 692 C C . THR A 1 94 ? 2.443 0.974 -16.692 1.00 88.00 94 THR A C 1
ATOM 694 O O . THR A 1 94 ? 1.420 0.297 -16.590 1.00 88.00 94 THR A O 1
ATOM 697 N N . ILE A 1 95 ? 3.604 0.626 -16.139 1.00 89.50 95 ILE A N 1
ATOM 698 C CA . ILE A 1 95 ? 3.783 -0.526 -15.252 1.00 89.50 95 ILE A CA 1
ATOM 699 C C . ILE A 1 95 ? 3.830 -0.002 -13.816 1.00 89.50 95 ILE A C 1
ATOM 701 O O . ILE A 1 95 ? 4.633 0.875 -13.506 1.00 89.50 95 ILE A O 1
ATOM 705 N N . ALA A 1 96 ? 2.967 -0.524 -12.943 1.00 92.44 96 ALA A N 1
ATOM 706 C CA . ALA A 1 96 ? 3.019 -0.234 -11.513 1.00 92.44 96 ALA A CA 1
ATOM 707 C C . ALA A 1 96 ? 3.805 -1.337 -10.795 1.00 92.44 96 ALA A C 1
ATOM 709 O O . ALA A 1 96 ? 3.375 -2.490 -10.775 1.00 92.44 96 ALA A O 1
ATOM 710 N N . VAL A 1 97 ? 4.941 -0.974 -10.199 1.00 91.25 97 VAL A N 1
ATOM 711 C CA . VAL A 1 97 ? 5.760 -1.865 -9.366 1.00 91.25 97 VAL A CA 1
ATOM 712 C C . VAL A 1 97 ? 5.434 -1.572 -7.903 1.00 91.25 97 VAL A C 1
ATOM 714 O O . VAL A 1 97 ? 5.696 -0.476 -7.414 1.00 91.25 97 VAL A O 1
ATOM 717 N N . LEU A 1 98 ? 4.795 -2.526 -7.222 1.00 92.69 98 LEU A N 1
ATOM 718 C CA . LEU A 1 98 ? 4.417 -2.407 -5.811 1.00 92.69 98 LEU A CA 1
ATOM 719 C C . LEU A 1 98 ? 5.490 -3.081 -4.961 1.00 92.69 98 LEU A C 1
ATOM 721 O O . LEU A 1 98 ? 5.409 -4.278 -4.697 1.00 92.69 98 LEU A O 1
ATOM 725 N N . ASP A 1 99 ? 6.493 -2.305 -4.568 1.00 91.44 99 ASP A N 1
ATOM 726 C CA . ASP A 1 99 ? 7.679 -2.814 -3.884 1.00 91.44 99 ASP A CA 1
ATOM 727 C C . ASP A 1 99 ? 8.247 -1.767 -2.903 1.00 91.44 99 ASP A C 1
ATOM 729 O O . ASP A 1 99 ? 7.538 -0.844 -2.498 1.00 91.44 99 ASP A O 1
ATOM 733 N N . THR A 1 100 ? 9.509 -1.894 -2.495 1.00 90.94 100 THR A N 1
ATOM 734 C CA . THR A 1 100 ? 10.159 -1.085 -1.450 1.00 90.94 100 THR A CA 1
ATOM 735 C C . THR A 1 100 ? 10.479 0.362 -1.839 1.00 90.94 100 THR A C 1
ATOM 737 O O . THR A 1 100 ? 10.974 1.116 -1.003 1.00 90.94 100 THR A O 1
ATOM 740 N N . GLY A 1 101 ? 10.167 0.762 -3.071 1.00 91.25 101 GLY A N 1
ATOM 741 C CA . GLY A 1 101 ? 10.496 2.060 -3.663 1.00 91.25 101 GLY A CA 1
ATOM 742 C C . GLY A 1 101 ? 11.308 1.886 -4.945 1.00 91.25 101 GLY A C 1
ATOM 743 O O . GLY A 1 101 ? 11.612 0.764 -5.344 1.00 91.25 101 GLY A O 1
ATOM 744 N N . VAL A 1 102 ? 11.662 2.988 -5.604 1.00 91.62 102 VAL A N 1
ATOM 745 C CA . VAL A 1 102 ? 12.579 2.974 -6.755 1.00 91.62 102 VAL A CA 1
ATOM 746 C C . VAL A 1 102 ? 13.537 4.150 -6.648 1.00 91.62 102 VAL A C 1
ATOM 748 O O . VAL A 1 102 ? 13.104 5.296 -6.638 1.00 91.62 102 VAL A O 1
ATOM 751 N N . GLN A 1 103 ? 14.840 3.871 -6.626 1.00 91.38 103 GLN A N 1
ATOM 752 C CA . GLN A 1 103 ? 15.891 4.886 -6.583 1.00 91.38 103 GLN A CA 1
ATOM 753 C C . GLN A 1 103 ? 16.923 4.633 -7.692 1.00 91.38 103 GLN A C 1
ATOM 755 O O . GLN A 1 103 ? 18.044 4.197 -7.434 1.00 91.38 103 GLN A O 1
ATOM 760 N N . SER A 1 104 ? 16.542 4.903 -8.943 1.00 84.69 104 SER A N 1
ATOM 761 C CA . SER A 1 104 ? 17.414 4.758 -10.116 1.00 84.69 104 SER A CA 1
ATOM 762 C C . SER A 1 104 ? 17.168 5.868 -11.136 1.00 84.69 104 SER A C 1
ATOM 764 O O . SER A 1 104 ? 16.030 6.289 -11.336 1.00 84.69 104 SER A O 1
ATOM 766 N N . SER A 1 105 ? 18.238 6.328 -11.788 1.00 85.62 105 SER A N 1
ATOM 767 C CA . SER A 1 105 ? 18.168 7.221 -12.952 1.00 85.62 105 SER A CA 1
ATOM 768 C C . SER A 1 105 ? 17.811 6.496 -14.247 1.00 85.62 105 SER A C 1
ATOM 770 O O . SER A 1 105 ? 17.370 7.137 -15.196 1.00 85.62 105 SER A O 1
ATOM 772 N N . ASP A 1 106 ? 18.005 5.180 -14.278 1.00 83.00 106 ASP A N 1
ATOM 773 C CA . ASP A 1 106 ? 17.963 4.375 -15.503 1.00 83.00 106 ASP A CA 1
ATOM 774 C C . ASP A 1 106 ? 16.565 3.787 -15.739 1.00 83.00 106 ASP A C 1
ATOM 776 O O . ASP A 1 106 ? 16.279 3.214 -16.787 1.00 83.00 106 ASP A O 1
ATOM 780 N N . VAL A 1 107 ? 15.669 3.946 -14.761 1.00 86.62 107 VAL A N 1
ATOM 781 C CA . VAL A 1 107 ? 14.258 3.579 -14.865 1.00 86.62 107 VAL A CA 1
ATOM 782 C C . VAL A 1 107 ? 13.438 4.853 -15.088 1.00 86.62 107 VAL A C 1
ATOM 784 O O . VAL A 1 107 ? 13.369 5.701 -14.191 1.00 86.62 107 VAL A O 1
ATOM 787 N N . PRO A 1 108 ? 12.761 5.000 -16.241 1.00 82.12 108 PRO A N 1
ATOM 788 C CA . PRO A 1 108 ? 11.880 6.123 -16.503 1.00 82.12 108 PRO A CA 1
ATOM 789 C C . PRO A 1 108 ? 10.620 5.970 -15.644 1.00 82.12 108 PRO A C 1
ATOM 791 O O . PRO A 1 108 ? 9.657 5.299 -16.015 1.00 82.12 108 PRO A O 1
ATOM 794 N N . SER A 1 109 ? 10.641 6.582 -14.464 1.00 83.19 109 SER A N 1
ATOM 795 C CA . SER A 1 109 ? 9.546 6.551 -13.497 1.00 83.19 109 SER A CA 1
ATOM 796 C C . SER A 1 109 ? 8.725 7.844 -13.537 1.00 83.19 109 SER A C 1
ATOM 798 O O . SER A 1 109 ? 9.242 8.947 -13.718 1.00 83.19 109 SER A O 1
ATOM 800 N N . GLY A 1 110 ? 7.403 7.698 -13.414 1.00 83.94 110 GLY A N 1
ATOM 801 C CA . GLY A 1 110 ? 6.488 8.809 -13.144 1.00 83.94 110 GLY A CA 1
ATOM 802 C C . GLY A 1 110 ? 6.357 9.075 -11.638 1.00 83.94 110 GLY A C 1
ATOM 803 O O . GLY A 1 110 ? 7.069 8.464 -10.844 1.00 83.94 110 GLY A O 1
ATOM 804 N N . PRO A 1 111 ? 5.424 9.946 -11.211 1.00 86.44 111 PRO A N 1
ATOM 805 C CA . PRO A 1 111 ? 5.155 10.165 -9.791 1.00 86.44 111 PRO A CA 1
ATOM 806 C C . PRO A 1 111 ? 4.827 8.849 -9.071 1.00 86.44 111 PRO A C 1
ATOM 808 O O . PRO A 1 111 ? 3.922 8.124 -9.487 1.00 86.44 111 PRO A O 1
ATOM 811 N N . GLY A 1 112 ? 5.559 8.552 -7.997 1.00 89.06 112 GLY A N 1
ATOM 812 C CA . GLY A 1 112 ? 5.342 7.369 -7.165 1.00 89.06 112 GLY A CA 1
ATOM 813 C C . GLY A 1 112 ? 4.325 7.587 -6.041 1.00 89.06 112 GLY A C 1
ATOM 814 O O . GLY A 1 112 ? 3.886 8.706 -5.767 1.00 89.06 112 GLY A O 1
ATOM 815 N N . TRP A 1 113 ? 3.987 6.503 -5.341 1.00 92.69 113 TRP A N 1
ATOM 816 C CA . TRP A 1 113 ? 3.170 6.526 -4.127 1.00 92.69 113 TRP A CA 1
ATOM 817 C C . TRP A 1 113 ? 3.707 5.526 -3.100 1.00 92.69 113 TRP A C 1
ATOM 819 O O . TRP A 1 113 ? 4.159 4.447 -3.473 1.00 92.69 113 TRP A O 1
ATOM 829 N N . SER A 1 114 ? 3.628 5.874 -1.813 1.00 91.75 114 SER A N 1
ATOM 830 C CA . SER A 1 114 ? 3.976 4.981 -0.705 1.00 91.75 114 SER A CA 1
ATOM 831 C C . SER A 1 114 ? 2.758 4.720 0.171 1.00 91.75 114 SER A C 1
ATOM 833 O O . SER A 1 114 ? 2.159 5.652 0.713 1.00 91.75 114 SER A O 1
ATOM 835 N N . ALA A 1 115 ? 2.446 3.439 0.376 1.00 87.38 115 ALA A N 1
ATOM 836 C CA . ALA A 1 115 ? 1.421 2.998 1.322 1.00 87.38 115 ALA A CA 1
ATOM 837 C C . ALA A 1 115 ? 1.766 3.322 2.781 1.00 87.38 115 ALA A C 1
ATOM 839 O O . ALA A 1 115 ? 0.883 3.342 3.636 1.00 87.38 115 ALA A O 1
ATOM 840 N N . PHE A 1 116 ? 3.043 3.586 3.060 1.00 86.06 116 PHE A N 1
ATOM 841 C CA . PHE A 1 116 ? 3.574 3.788 4.404 1.00 86.06 116 PHE A CA 1
ATOM 842 C C . PHE A 1 116 ? 3.981 5.246 4.665 1.00 86.06 116 PHE A C 1
ATOM 844 O O . PHE A 1 116 ? 4.575 5.544 5.698 1.00 86.06 116 PHE A O 1
ATOM 851 N N . GLY A 1 117 ? 3.672 6.166 3.739 1.00 85.88 117 GLY A N 1
ATOM 852 C CA . GLY A 1 117 ? 3.962 7.598 3.882 1.00 85.88 117 GLY A CA 1
ATOM 853 C C . GLY A 1 117 ? 5.443 7.973 3.749 1.00 85.88 117 GLY A C 1
ATOM 854 O O . GLY A 1 117 ? 5.825 9.089 4.093 1.00 85.88 117 GLY A O 1
ATOM 855 N N . THR A 1 118 ? 6.278 7.053 3.266 1.00 89.50 118 THR A N 1
ATOM 856 C CA . THR A 1 118 ? 7.687 7.302 2.930 1.00 89.50 118 THR A CA 1
ATOM 857 C C . THR A 1 118 ? 7.825 7.946 1.548 1.00 89.50 118 THR A C 1
ATOM 859 O O . THR A 1 118 ? 6.871 7.974 0.771 1.00 89.50 118 THR A O 1
ATOM 862 N N . ASP A 1 119 ? 9.015 8.459 1.225 1.00 92.56 119 ASP A N 1
ATOM 863 C CA . ASP A 1 119 ? 9.315 8.911 -0.138 1.00 92.56 119 ASP A CA 1
ATOM 864 C C . ASP A 1 119 ? 9.413 7.690 -1.075 1.00 92.56 119 ASP A C 1
ATOM 866 O O . ASP A 1 119 ? 10.295 6.854 -0.868 1.00 92.56 119 ASP A O 1
ATOM 870 N N . PRO A 1 120 ? 8.536 7.551 -2.088 1.00 92.12 120 PRO A N 1
ATOM 871 C CA . PRO A 1 120 ? 8.568 6.417 -3.013 1.00 92.12 120 PRO A CA 1
ATOM 872 C C . PRO A 1 120 ? 9.806 6.403 -3.925 1.00 92.12 120 PRO A C 1
ATOM 874 O O . PRO A 1 120 ? 10.081 5.376 -4.545 1.00 92.12 120 PRO A O 1
ATOM 877 N N . ASN A 1 121 ? 10.550 7.513 -4.005 1.00 91.56 121 ASN A N 1
ATOM 878 C CA . ASN A 1 121 ? 11.778 7.620 -4.799 1.00 91.56 121 ASN A CA 1
ATOM 879 C C . ASN A 1 121 ? 13.040 7.236 -4.008 1.00 91.56 121 ASN A C 1
ATOM 881 O O . ASN A 1 121 ? 14.150 7.325 -4.529 1.00 91.56 121 ASN A O 1
ATOM 885 N N . ILE A 1 122 ? 12.885 6.858 -2.736 1.00 91.62 122 ILE A N 1
ATOM 886 C CA . ILE A 1 122 ? 13.964 6.354 -1.891 1.00 91.62 122 ILE A CA 1
ATOM 887 C C . ILE A 1 122 ? 13.718 4.875 -1.637 1.00 91.62 122 ILE A C 1
ATOM 889 O O . ILE A 1 122 ? 12.719 4.495 -1.031 1.00 91.62 122 ILE A O 1
ATOM 893 N N . ASP A 1 123 ? 14.670 4.044 -2.046 1.00 90.31 123 ASP A N 1
ATOM 894 C CA . ASP A 1 123 ? 14.598 2.598 -1.875 1.00 90.31 123 ASP A CA 1
ATOM 895 C C . ASP A 1 123 ? 15.752 2.117 -0.994 1.00 90.31 123 ASP A C 1
ATOM 897 O O . ASP A 1 123 ? 16.839 1.784 -1.461 1.00 90.31 123 ASP A O 1
ATOM 901 N N . SER A 1 124 ? 15.526 2.127 0.321 1.00 88.19 124 SER A N 1
ATOM 902 C CA . SER A 1 124 ? 16.542 1.705 1.298 1.00 88.19 124 SER A CA 1
ATOM 903 C C . SER A 1 124 ? 16.776 0.198 1.312 1.00 88.19 124 SER A C 1
ATOM 905 O O . SER A 1 124 ? 17.811 -0.246 1.805 1.00 88.19 124 SER A O 1
ATOM 907 N N . ASN A 1 125 ? 15.811 -0.586 0.824 1.00 86.75 125 ASN A N 1
ATOM 908 C CA . ASN A 1 125 ? 16.011 -2.013 0.651 1.00 86.75 125 ASN A CA 1
ATOM 909 C C . ASN A 1 125 ? 16.815 -2.249 -0.629 1.00 86.75 125 ASN A C 1
ATOM 911 O O . ASN A 1 125 ? 17.872 -2.855 -0.527 1.00 86.75 125 ASN A O 1
ATOM 915 N N . GLY A 1 126 ? 16.349 -1.710 -1.764 1.00 86.94 126 GLY A N 1
ATOM 916 C CA . GLY A 1 126 ? 16.905 -1.815 -3.120 1.00 86.94 126 GLY A CA 1
ATOM 917 C C . GLY A 1 126 ? 16.171 -2.832 -4.019 1.00 86.94 126 GLY A C 1
ATOM 918 O O . GLY A 1 126 ? 16.434 -2.890 -5.223 1.00 86.94 126 GLY A O 1
ATOM 919 N N . HIS A 1 127 ? 15.288 -3.666 -3.451 1.00 87.19 127 HIS A N 1
ATOM 920 C CA . HIS A 1 127 ? 14.570 -4.714 -4.180 1.00 87.19 127 HIS A CA 1
ATOM 921 C C . HIS A 1 127 ? 13.620 -4.119 -5.220 1.00 87.19 127 HIS A C 1
ATOM 923 O O . HIS A 1 127 ? 13.642 -4.534 -6.379 1.00 87.19 127 HIS A O 1
ATOM 929 N N . GLY A 1 128 ? 12.862 -3.087 -4.850 1.00 89.62 128 GLY A N 1
ATOM 930 C CA . GLY A 1 128 ? 11.972 -2.405 -5.781 1.00 89.62 128 GLY A CA 1
ATOM 931 C C . GLY A 1 128 ? 12.706 -1.775 -6.961 1.00 89.62 128 GLY A C 1
ATOM 932 O O . GLY A 1 128 ? 12.252 -1.890 -8.099 1.00 89.62 128 GLY A O 1
ATOM 933 N N . THR A 1 129 ? 13.892 -1.213 -6.728 1.00 89.31 129 THR A N 1
ATOM 934 C CA . THR A 1 129 ? 14.765 -0.690 -7.787 1.00 89.31 129 THR A CA 1
ATOM 935 C C . THR A 1 129 ? 15.206 -1.792 -8.748 1.00 89.31 129 THR A C 1
ATOM 937 O O . THR A 1 129 ? 15.170 -1.593 -9.959 1.00 89.31 129 THR A O 1
ATOM 940 N N . TRP A 1 130 ? 15.570 -2.972 -8.241 1.00 83.25 130 TRP A N 1
ATOM 941 C CA . TRP A 1 130 ? 15.944 -4.113 -9.081 1.00 83.25 130 TRP A CA 1
ATOM 942 C C . TRP A 1 130 ? 14.779 -4.602 -9.949 1.00 83.25 130 TRP A C 1
ATOM 944 O O . TRP A 1 130 ? 14.924 -4.728 -11.167 1.00 83.25 130 TRP A O 1
ATOM 954 N N . ILE A 1 131 ? 13.605 -4.806 -9.345 1.00 87.06 131 ILE A N 1
ATOM 955 C CA . ILE A 1 131 ? 12.404 -5.240 -10.069 1.00 87.06 131 ILE A CA 1
ATOM 956 C C . ILE A 1 131 ? 12.003 -4.211 -11.132 1.00 87.06 131 ILE A C 1
ATOM 958 O O . ILE A 1 131 ? 11.681 -4.581 -12.263 1.00 87.06 131 ILE A O 1
ATOM 962 N N . ALA A 1 132 ? 12.064 -2.919 -10.807 1.00 90.12 132 ALA A N 1
ATOM 963 C CA . ALA A 1 132 ? 11.746 -1.852 -11.748 1.00 90.12 132 ALA A CA 1
ATOM 964 C C . ALA A 1 132 ? 12.733 -1.796 -12.927 1.00 90.12 132 ALA A C 1
ATOM 966 O O . ALA A 1 132 ? 12.309 -1.594 -14.066 1.00 90.12 132 ALA A O 1
ATOM 967 N N . SER A 1 133 ? 14.021 -2.049 -12.682 1.00 86.62 133 SER A N 1
ATOM 968 C CA . SER A 1 133 ? 15.033 -2.134 -13.739 1.00 86.62 133 SER A CA 1
ATOM 969 C C . SER A 1 133 ? 14.798 -3.313 -14.684 1.00 86.62 133 SER A C 1
ATOM 971 O O . SER A 1 133 ? 14.891 -3.137 -15.895 1.00 86.62 133 SER A O 1
ATOM 973 N N . ILE A 1 134 ? 14.411 -4.489 -14.174 1.00 83.69 134 ILE A N 1
ATOM 974 C CA . ILE A 1 134 ? 14.032 -5.629 -15.031 1.00 83.69 134 ILE A CA 1
ATOM 975 C C . ILE A 1 134 ? 12.831 -5.269 -15.915 1.00 83.69 134 ILE A C 1
ATOM 977 O O . ILE A 1 134 ? 12.778 -5.649 -17.083 1.00 83.69 134 ILE A O 1
ATOM 981 N N . ALA A 1 135 ? 11.856 -4.551 -15.357 1.00 86.81 135 ALA A N 1
ATOM 982 C CA . ALA A 1 135 ? 10.620 -4.229 -16.056 1.00 86.81 135 ALA A CA 1
ATOM 983 C C . ALA A 1 135 ? 10.781 -3.138 -17.126 1.00 86.81 135 ALA A C 1
ATOM 985 O O . ALA A 1 135 ? 10.036 -3.148 -18.108 1.00 86.81 135 ALA A O 1
ATOM 986 N N . GLY A 1 136 ? 11.690 -2.179 -16.935 1.00 84.38 136 GLY A N 1
ATOM 987 C CA . GLY A 1 136 ? 11.702 -0.987 -17.779 1.00 84.38 136 GLY A CA 1
ATOM 988 C C . GLY A 1 136 ? 12.962 -0.137 -17.745 1.00 84.38 136 GLY A C 1
ATOM 989 O O . GLY A 1 136 ? 12.853 1.051 -18.041 1.00 84.38 136 GLY A O 1
ATOM 990 N N . ALA A 1 137 ? 14.129 -0.686 -17.396 1.00 83.00 137 ALA A N 1
ATOM 991 C CA . ALA A 1 137 ? 15.379 0.053 -17.566 1.00 83.00 137 ALA A CA 1
ATOM 992 C C . ALA A 1 137 ? 15.554 0.499 -19.028 1.00 83.00 137 ALA A C 1
ATOM 994 O O . ALA A 1 137 ? 15.270 -0.253 -19.967 1.00 83.00 137 ALA A O 1
ATOM 995 N N . THR A 1 138 ? 16.017 1.731 -19.229 1.00 75.38 138 THR A N 1
ATOM 996 C CA . THR A 1 138 ? 16.379 2.216 -20.559 1.00 75.38 138 THR A CA 1
ATOM 997 C C . THR A 1 138 ? 17.631 1.501 -21.046 1.00 75.38 138 THR A C 1
ATOM 999 O O . THR A 1 138 ? 18.616 1.419 -20.318 1.00 75.38 138 THR A O 1
ATOM 1002 N N . THR A 1 139 ? 17.601 1.020 -22.285 1.00 62.78 139 THR A N 1
ATOM 1003 C CA . THR A 1 139 ? 18.784 0.515 -22.986 1.00 62.78 139 THR A CA 1
ATOM 1004 C C . THR A 1 139 ? 19.368 1.613 -23.871 1.00 62.78 139 THR A C 1
ATOM 1006 O O . THR A 1 139 ? 18.601 2.314 -24.537 1.00 62.78 139 THR A O 1
ATOM 1009 N N . ASP A 1 140 ? 20.692 1.724 -23.901 1.00 50.88 140 ASP A N 1
ATOM 1010 C CA . ASP A 1 140 ? 21.468 2.590 -24.800 1.00 50.88 140 ASP A CA 1
ATOM 1011 C C . ASP A 1 140 ? 21.209 2.316 -26.296 1.00 50.88 140 ASP A C 1
ATOM 1013 O O . ASP A 1 140 ? 21.059 1.129 -26.683 1.00 50.88 140 ASP A O 1
#

Radius of gyration: 22.04 Å; chains: 1; bounding box: 52×28×60 Å